Protein AF-A0AAP8GXK7-F1 (afdb_monomer)

Secondary structure (DSSP, 8-state):
----HHHHHHHHHHHHTTHHHHHHHHS---HHHHHHHHHHHHHHHHHHHHHHHHHHHHHT---HHHHHHHHHHTGGGGG-GGGTT--HHHHHHHHHHHHHHH-B-SSGGG-B---HHHHHHHHHHHHHHHHHHHHT--

Structure (mmCIF, N/CA/C/O backbone):
data_AF-A0AAP8GXK7-F1
#
_entry.id   AF-A0AAP8GXK7-F1
#
loop_
_atom_site.group_PDB
_atom_site.id
_atom_site.type_symbol
_atom_site.label_atom_id
_atom_site.label_alt_id
_atom_site.label_comp_id
_atom_site.label_asym_id
_atom_site.label_entity_id
_atom_site.label_seq_id
_atom_site.pdbx_PDB_ins_code
_atom_site.Cartn_x
_atom_site.Cartn_y
_atom_site.Cartn_z
_atom_site.occupancy
_atom_site.B_iso_or_equiv
_atom_site.auth_seq_id
_atom_site.auth_comp_id
_atom_site.auth_asym_id
_atom_site.auth_atom_id
_atom_site.pdbx_PDB_model_num
ATOM 1 N N . MET A 1 1 ? -23.892 -9.061 6.411 1.00 33.41 1 MET A N 1
ATOM 2 C CA . MET A 1 1 ? -24.312 -8.657 7.770 1.00 33.41 1 MET A CA 1
ATOM 3 C C . MET A 1 1 ? -23.427 -9.399 8.757 1.00 33.41 1 MET A C 1
ATOM 5 O O . MET A 1 1 ? -23.690 -10.559 9.032 1.00 33.41 1 MET A O 1
ATOM 9 N N . THR A 1 2 ? -22.329 -8.792 9.195 1.00 37.62 2 THR A N 1
ATOM 10 C CA . THR A 1 2 ? -21.413 -9.378 10.183 1.00 37.62 2 THR A CA 1
ATOM 11 C C . THR A 1 2 ? -21.809 -8.868 11.563 1.00 37.62 2 THR A C 1
ATOM 13 O O . THR A 1 2 ? -21.698 -7.685 11.871 1.00 37.62 2 THR A O 1
ATOM 16 N N . VAL A 1 3 ? -22.394 -9.767 12.348 1.00 37.69 3 VAL A N 1
ATOM 17 C CA . VAL A 1 3 ? -22.801 -9.541 13.736 1.00 37.69 3 VAL A CA 1
ATOM 18 C C . VAL A 1 3 ? -21.532 -9.379 14.594 1.00 37.69 3 VAL A C 1
ATOM 20 O O . VAL A 1 3 ? -20.541 -10.054 14.309 1.00 37.69 3 VAL A O 1
ATOM 23 N N . PRO A 1 4 ? -21.538 -8.509 15.623 1.00 46.59 4 PRO A N 1
ATOM 24 C CA . PRO A 1 4 ? -20.443 -8.296 16.577 1.00 46.59 4 PRO A CA 1
ATOM 25 C C . PRO A 1 4 ? -20.198 -9.560 17.422 1.00 46.59 4 PRO A C 1
ATOM 27 O O . PRO A 1 4 ? -20.654 -9.691 18.562 1.00 46.59 4 PRO A O 1
ATOM 30 N N . HIS A 1 5 ? -19.531 -10.543 16.822 1.00 49.50 5 HIS A N 1
ATOM 31 C CA . HIS A 1 5 ? -19.377 -11.873 17.400 1.00 49.50 5 HIS A CA 1
ATOM 32 C C . HIS A 1 5 ? -18.448 -11.898 18.620 1.00 49.50 5 HIS A C 1
ATOM 34 O O . HIS A 1 5 ? -18.656 -12.735 19.494 1.00 49.50 5 HIS A O 1
ATOM 40 N N . ASP A 1 6 ? -17.501 -10.963 18.734 1.00 57.75 6 ASP A N 1
ATOM 41 C CA . ASP A 1 6 ? -16.558 -10.954 19.858 1.00 57.75 6 ASP A CA 1
ATOM 42 C C . ASP A 1 6 ? -17.111 -10.295 21.122 1.00 57.75 6 ASP A C 1
ATOM 44 O O . ASP A 1 6 ? -16.936 -10.840 22.207 1.00 57.75 6 ASP A O 1
ATOM 48 N N . GLU A 1 7 ? -17.860 -9.192 21.016 1.00 55.50 7 GLU A N 1
ATOM 49 C CA . GLU A 1 7 ? -18.405 -8.500 22.199 1.00 55.50 7 GLU A CA 1
ATOM 50 C C . GLU A 1 7 ? -19.381 -9.404 22.968 1.00 55.50 7 GLU A C 1
ATOM 52 O O . GLU A 1 7 ? -19.301 -9.550 24.188 1.00 55.50 7 GLU A O 1
ATOM 57 N N . SER A 1 8 ? -20.272 -10.079 22.240 1.00 64.62 8 SER A N 1
ATOM 58 C CA . SER A 1 8 ? -21.253 -10.996 22.830 1.00 64.62 8 SER A CA 1
ATOM 59 C C . SER A 1 8 ? -20.602 -12.223 23.475 1.00 64.62 8 SER A C 1
ATOM 61 O O . SER A 1 8 ? -21.057 -12.678 24.526 1.00 64.62 8 SER A O 1
ATOM 63 N N . LYS A 1 9 ? -19.509 -12.732 22.897 1.00 72.19 9 LYS A N 1
ATOM 64 C CA . LYS A 1 9 ? -18.762 -13.877 23.426 1.00 72.19 9 LYS A CA 1
ATOM 65 C C . LYS A 1 9 ? -17.941 -13.500 24.659 1.00 72.19 9 LYS A C 1
ATOM 67 O O . LYS A 1 9 ? -17.952 -14.245 25.635 1.00 72.19 9 LYS A O 1
ATOM 72 N N . LEU A 1 10 ? -17.316 -12.322 24.655 1.00 63.78 10 LEU A N 1
ATOM 73 C CA . LEU A 1 10 ? -16.563 -11.791 25.792 1.00 63.78 10 LEU A CA 1
ATOM 74 C C . LEU A 1 10 ? -17.478 -11.539 27.000 1.00 63.78 10 LEU A C 1
ATOM 76 O O . LEU A 1 10 ? -17.169 -11.959 28.111 1.00 63.78 10 LEU A O 1
ATOM 80 N N . ILE A 1 11 ? -18.650 -10.934 26.773 1.00 67.44 11 ILE A N 1
ATOM 81 C CA . ILE A 1 11 ? -19.668 -10.729 27.817 1.00 67.44 11 ILE A CA 1
ATOM 82 C C . ILE A 1 11 ? -20.157 -12.070 28.374 1.00 67.44 11 ILE A C 1
ATOM 84 O O . ILE A 1 11 ? -20.397 -12.186 29.573 1.00 67.44 11 ILE A O 1
ATOM 88 N N . SER A 1 12 ? -20.311 -13.078 27.513 1.00 71.69 12 SER A N 1
ATOM 89 C CA . SER A 1 12 ? -20.772 -14.407 27.926 1.00 71.69 12 SER A CA 1
ATOM 90 C C . SER A 1 12 ? -19.728 -15.124 28.788 1.00 71.69 12 SER A C 1
ATOM 92 O O . SER A 1 12 ? -20.083 -15.633 29.844 1.00 71.69 12 SER A O 1
ATOM 94 N N . LEU A 1 13 ? -18.446 -15.069 28.408 1.00 70.06 13 LEU A N 1
ATOM 95 C CA . LEU A 1 13 ? -17.331 -15.624 29.188 1.00 70.06 13 LEU A CA 1
ATOM 96 C C . LEU A 1 13 ? -17.180 -14.944 30.556 1.00 70.06 13 LEU A C 1
ATOM 98 O O . LEU A 1 13 ? -16.986 -15.613 31.566 1.00 70.06 13 LEU A O 1
ATOM 102 N N . LEU A 1 14 ? -17.316 -13.617 30.615 1.00 65.38 14 LEU A N 1
ATOM 103 C CA . LEU A 1 14 ? -17.245 -12.875 31.879 1.00 65.38 14 LEU A CA 1
ATOM 104 C C . LEU A 1 14 ? -18.384 -13.249 32.841 1.00 65.38 14 LEU A C 1
ATOM 106 O O . LEU A 1 14 ? -18.179 -13.267 34.052 1.00 65.38 14 LEU A O 1
ATOM 110 N N . LYS A 1 15 ? -19.570 -13.569 32.308 1.00 63.38 15 LYS A N 1
ATOM 111 C CA . LYS A 1 15 ? -20.710 -14.069 33.093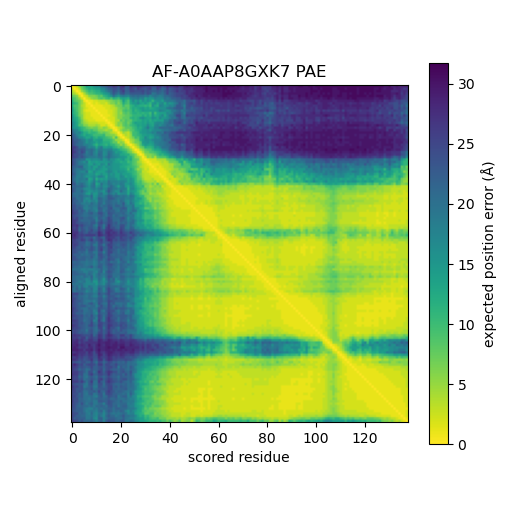 1.00 63.38 15 LYS A CA 1
ATOM 112 C C . LYS A 1 15 ? -20.542 -15.521 33.528 1.00 63.38 15 LYS A C 1
ATOM 114 O O . LYS A 1 15 ? -20.975 -15.868 34.616 1.00 63.38 15 LYS A O 1
ATOM 119 N N . GLU A 1 16 ? -19.932 -16.358 32.694 1.00 73.00 16 GLU A N 1
ATOM 120 C CA . GLU A 1 16 ? -19.723 -17.786 32.972 1.00 73.00 16 GLU A CA 1
ATOM 121 C C . GLU A 1 16 ? -18.735 -18.025 34.125 1.00 73.00 16 GLU A C 1
ATOM 123 O O . GLU A 1 16 ? -18.842 -19.019 34.838 1.00 73.00 16 GLU A O 1
ATOM 128 N N . HIS A 1 17 ? -17.806 -17.092 34.346 1.00 64.00 17 HIS A N 1
ATOM 129 C CA . HIS A 1 17 ? -16.792 -17.183 35.396 1.00 64.00 17 HIS A CA 1
ATOM 130 C C . HIS A 1 17 ? -17.134 -16.420 36.693 1.00 64.00 17 HIS A C 1
ATOM 132 O O . HIS A 1 17 ? -16.243 -16.251 37.518 1.00 64.00 17 HIS A O 1
ATOM 138 N N . ASP A 1 18 ? -18.369 -15.923 36.875 1.00 57.94 18 ASP A N 1
ATOM 139 C CA . ASP A 1 18 ? -18.784 -15.044 37.999 1.00 57.94 18 ASP A CA 1
ATOM 140 C C . ASP A 1 18 ? -17.946 -13.751 38.159 1.00 57.94 18 ASP A C 1
ATOM 142 O O . ASP A 1 18 ? -18.125 -12.963 39.087 1.00 57.94 18 ASP A O 1
ATOM 146 N N . LEU A 1 19 ? -17.074 -13.460 37.191 1.00 57.12 19 LEU A N 1
ATOM 147 C CA . LEU A 1 19 ? -16.217 -12.274 37.158 1.00 57.12 19 LEU A CA 1
ATOM 148 C C . LEU A 1 19 ? -16.994 -11.007 36.786 1.00 57.12 19 LEU A C 1
ATOM 150 O O . LEU A 1 19 ? -16.480 -9.901 36.944 1.00 57.12 19 LEU A O 1
ATOM 154 N N . PHE A 1 20 ? -18.221 -11.149 36.276 1.00 52.72 20 PHE A N 1
ATOM 155 C CA . PHE A 1 20 ? -19.040 -10.026 35.829 1.00 52.72 20 PHE A CA 1
ATOM 156 C C . PHE A 1 20 ? -19.353 -9.060 36.981 1.00 52.72 20 PHE A C 1
ATOM 158 O O . PHE A 1 20 ? -19.112 -7.863 36.844 1.00 52.72 20 PHE A O 1
ATOM 165 N N . ASP A 1 21 ? -19.810 -9.565 38.129 1.00 50.81 21 ASP A N 1
ATOM 166 C CA . ASP A 1 21 ? -20.178 -8.722 39.276 1.00 50.81 21 ASP A CA 1
ATOM 167 C C . ASP A 1 21 ? -18.958 -8.273 40.102 1.00 50.81 21 ASP A C 1
ATOM 169 O O . ASP A 1 21 ? -18.952 -7.169 40.653 1.00 50.81 21 ASP A O 1
ATOM 173 N N . GLU A 1 22 ? -17.893 -9.078 40.166 1.00 47.69 22 GLU A N 1
ATOM 174 C CA . GLU A 1 22 ? -16.693 -8.770 40.959 1.00 47.69 22 GLU A CA 1
ATOM 175 C C . GLU A 1 22 ? -15.770 -7.754 40.256 1.00 47.69 22 GLU A C 1
ATOM 177 O O . GLU A 1 22 ? -15.300 -6.800 40.891 1.00 47.69 22 GLU A O 1
ATOM 182 N N . CYS A 1 23 ? -15.593 -7.863 38.928 1.00 45.97 23 CYS A N 1
ATOM 183 C CA . CYS A 1 23 ? -14.858 -6.862 38.148 1.00 45.97 23 CYS A CA 1
ATOM 184 C C . CYS A 1 23 ? -15.602 -5.524 38.078 1.00 45.97 23 CYS A C 1
ATOM 186 O O . CYS A 1 23 ? -14.951 -4.486 38.159 1.00 45.97 23 CYS A O 1
ATOM 188 N N . LEU A 1 24 ? -16.938 -5.523 37.969 1.00 47.88 24 LEU A N 1
ATOM 189 C CA . LEU A 1 24 ? -17.732 -4.289 37.868 1.00 47.88 24 LEU A CA 1
ATOM 190 C C . LEU A 1 24 ? -17.866 -3.532 39.199 1.00 47.88 24 LEU A C 1
ATOM 192 O O . LEU A 1 24 ? -18.006 -2.306 39.181 1.00 47.88 24 LEU A O 1
ATOM 196 N N . ASN A 1 25 ? -17.793 -4.223 40.343 1.00 44.28 25 ASN A N 1
ATOM 197 C CA . ASN A 1 25 ? -17.862 -3.583 41.662 1.00 44.28 25 ASN A CA 1
ATOM 198 C C . ASN A 1 25 ? -16.543 -2.932 42.106 1.00 44.28 25 ASN A C 1
ATOM 200 O O . ASN A 1 25 ? -16.571 -1.995 42.904 1.00 44.28 25 ASN A O 1
ATOM 204 N N . THR A 1 26 ? -15.394 -3.385 41.596 1.00 47.19 26 THR A N 1
ATOM 205 C CA . THR A 1 26 ? -14.076 -2.836 41.973 1.00 47.19 26 THR A CA 1
ATOM 206 C C . THR A 1 26 ? -13.446 -1.951 40.902 1.00 47.19 26 THR A C 1
ATOM 208 O O . THR A 1 26 ? -12.696 -1.033 41.237 1.00 47.19 26 THR A O 1
ATOM 211 N N . VAL A 1 27 ? -13.794 -2.134 39.626 1.00 50.78 27 VAL A N 1
ATOM 212 C CA . VAL A 1 27 ? -13.364 -1.258 38.535 1.00 50.78 27 VAL A CA 1
ATOM 213 C C . VAL A 1 27 ? -14.572 -0.995 37.650 1.00 50.78 27 VAL A C 1
ATOM 215 O O . VAL A 1 27 ? -15.178 -1.904 37.100 1.00 50.78 27 VAL A O 1
ATOM 218 N N . ARG A 1 28 ? -14.950 0.274 37.505 1.00 49.94 28 ARG A N 1
ATOM 219 C CA . ARG A 1 28 ? -16.104 0.724 36.714 1.00 49.94 28 ARG A CA 1
ATOM 220 C C . ARG A 1 28 ? -15.845 0.511 35.209 1.00 49.94 28 ARG A C 1
ATOM 222 O O . ARG A 1 28 ? -15.672 1.471 34.467 1.00 49.94 28 ARG A O 1
ATOM 229 N N . ILE A 1 29 ? -15.768 -0.741 34.759 1.00 53.31 29 ILE A N 1
ATOM 230 C CA . ILE A 1 29 ? -15.559 -1.136 33.364 1.00 53.31 29 ILE A CA 1
ATOM 231 C C . ILE A 1 29 ? -16.904 -1.013 32.645 1.00 53.31 29 ILE A C 1
ATOM 233 O O . ILE A 1 29 ? -17.702 -1.942 32.570 1.00 53.31 29 ILE A O 1
ATOM 237 N N . GLY A 1 30 ? -17.209 0.198 32.184 1.00 57.41 30 GLY A N 1
ATOM 238 C CA . GLY A 1 30 ? -18.422 0.466 31.419 1.00 57.41 30 GLY A CA 1
ATOM 239 C C . GLY A 1 30 ? -18.375 -0.158 30.022 1.00 57.41 30 GLY A C 1
ATOM 240 O O . GLY A 1 30 ? -17.312 -0.449 29.478 1.00 57.41 30 GLY A O 1
ATOM 241 N N . LYS A 1 31 ? -19.545 -0.275 29.389 1.00 57.66 31 LYS A N 1
ATOM 242 C CA . LYS A 1 31 ? -19.684 -0.624 27.965 1.00 57.66 31 LYS A CA 1
ATOM 243 C C . LYS A 1 31 ? -18.800 0.245 27.052 1.00 57.66 31 LYS A C 1
ATOM 245 O O . LYS A 1 31 ? -18.304 -0.234 26.036 1.00 57.66 31 LYS A O 1
ATOM 250 N N . ASP A 1 32 ? -18.567 1.495 27.446 1.00 62.09 32 ASP A N 1
ATOM 251 C CA . ASP A 1 32 ? -17.690 2.427 26.737 1.00 62.09 32 ASP A CA 1
ATOM 252 C C . ASP A 1 32 ? -16.219 1.990 26.777 1.00 62.09 32 ASP A C 1
ATOM 254 O O . ASP A 1 32 ? -15.552 2.040 25.750 1.00 62.09 32 ASP A O 1
ATOM 258 N N . PHE A 1 33 ? -15.745 1.453 27.908 1.00 6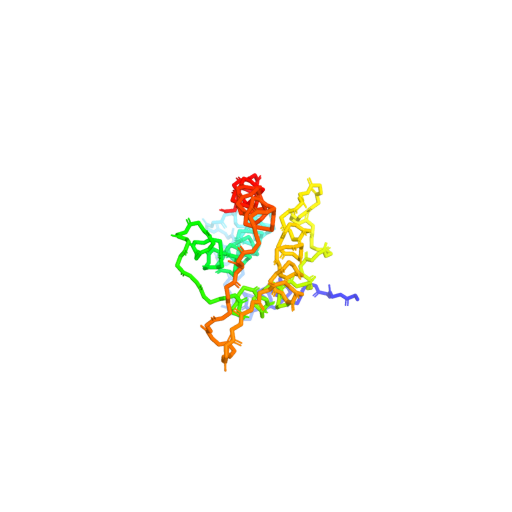4.88 33 PHE A N 1
ATOM 259 C CA . PHE A 1 33 ? -14.387 0.915 28.039 1.00 64.88 33 PHE A CA 1
ATOM 260 C C . PHE A 1 33 ? -14.180 -0.312 27.142 1.00 64.88 33 PHE A C 1
ATOM 262 O O . PHE A 1 33 ? -13.181 -0.404 26.435 1.00 64.88 33 PHE A O 1
ATOM 269 N N . ILE A 1 34 ? -15.154 -1.229 27.108 1.00 64.88 34 ILE A N 1
ATOM 270 C CA . ILE A 1 34 ? -15.099 -2.410 26.230 1.00 64.88 34 ILE A CA 1
ATOM 271 C C . ILE A 1 34 ? -15.124 -1.980 24.754 1.00 64.88 34 ILE A C 1
ATOM 273 O O . ILE A 1 34 ? -14.332 -2.466 23.953 1.00 64.88 34 ILE A O 1
ATOM 277 N N . SER A 1 35 ? -15.983 -1.025 24.389 1.00 63.69 35 SER A N 1
ATOM 278 C CA . SER A 1 35 ? -16.057 -0.467 23.029 1.00 63.69 35 SER A CA 1
A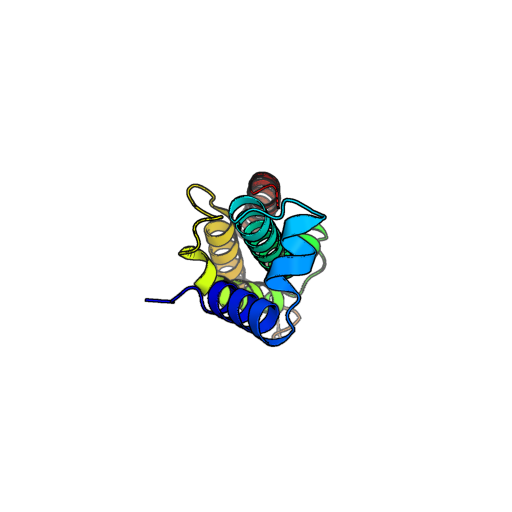TOM 279 C C . SER A 1 35 ? -14.760 0.229 22.603 1.00 63.69 35 SER A C 1
ATOM 281 O O . SER A 1 35 ? -14.347 0.120 21.446 1.00 63.69 35 SER A O 1
ATOM 283 N N . GLU A 1 36 ? -14.096 0.937 23.518 1.00 67.88 36 GLU A N 1
ATOM 284 C CA . GLU A 1 36 ? -12.785 1.542 23.278 1.00 67.88 36 GLU A CA 1
ATOM 285 C C . GLU A 1 36 ? -11.686 0.493 23.105 1.00 67.88 36 GLU A C 1
ATOM 287 O O . GLU A 1 36 ? -10.924 0.601 22.144 1.00 67.88 36 GLU A O 1
ATOM 292 N N . MET A 1 37 ? -11.649 -0.546 23.947 1.00 65.81 37 MET A N 1
ATOM 293 C CA . MET A 1 37 ? -10.705 -1.659 23.790 1.00 65.81 37 MET A CA 1
ATOM 294 C C . MET A 1 37 ? -10.873 -2.358 22.437 1.00 65.81 37 MET A C 1
ATOM 296 O O . MET A 1 37 ? -9.900 -2.499 21.705 1.00 65.81 37 MET A O 1
ATOM 300 N N . VAL A 1 38 ? -12.105 -2.703 22.043 1.00 67.69 38 VAL A N 1
ATOM 301 C CA . VAL A 1 38 ? -12.364 -3.361 20.747 1.00 67.69 38 VAL A CA 1
ATOM 302 C C . VAL A 1 38 ? -11.934 -2.476 19.571 1.00 67.69 38 VAL A C 1
ATOM 304 O O . VAL A 1 38 ? -11.363 -2.967 18.601 1.00 67.69 38 VAL A O 1
ATOM 307 N N . LYS A 1 39 ? -12.160 -1.157 19.640 1.00 70.19 39 LYS A N 1
ATOM 308 C CA . LYS A 1 39 ? -11.686 -0.223 18.601 1.00 70.19 39 LYS A CA 1
ATOM 309 C C . LYS A 1 39 ? -10.161 -0.125 18.553 1.00 70.19 39 LYS A C 1
ATOM 311 O O . LYS A 1 39 ? -9.612 0.066 17.470 1.00 70.19 39 LYS A O 1
ATOM 316 N N . GLN A 1 40 ? -9.487 -0.184 19.701 1.00 74.44 40 GLN A N 1
ATOM 317 C CA . GLN A 1 40 ? -8.024 -0.185 19.761 1.00 74.44 40 GLN A CA 1
ATOM 318 C C . GLN A 1 40 ? -7.450 -1.476 19.172 1.00 74.44 40 GLN A C 1
ATOM 320 O O . GLN A 1 40 ? -6.511 -1.399 18.382 1.00 74.44 40 GLN A O 1
ATOM 325 N N . ASP A 1 41 ? -8.060 -2.624 19.462 1.00 78.44 41 ASP A N 1
ATOM 326 C CA . ASP A 1 41 ? -7.660 -3.912 18.892 1.00 78.44 41 ASP A CA 1
ATOM 327 C C . ASP A 1 41 ? -7.879 -3.962 17.370 1.00 78.44 41 ASP A C 1
ATOM 329 O O . ASP A 1 41 ? -6.972 -4.350 16.638 1.00 78.44 41 ASP A O 1
ATOM 333 N N . GLU A 1 42 ? -9.021 -3.472 16.867 1.00 81.81 42 GLU A N 1
ATOM 334 C CA . GLU A 1 42 ? -9.306 -3.381 15.421 1.00 81.81 42 GLU A CA 1
ATOM 335 C C . GLU A 1 42 ? -8.283 -2.488 14.693 1.00 81.81 42 GLU A C 1
ATOM 337 O O . GLU A 1 42 ? -7.772 -2.838 13.626 1.00 81.81 42 GLU A O 1
ATOM 342 N N . LYS A 1 43 ? -7.944 -1.331 15.280 1.00 86.12 43 LYS A N 1
ATOM 343 C CA . LYS A 1 43 ? -6.909 -0.440 14.737 1.00 86.12 43 LYS A CA 1
ATOM 344 C C . LYS A 1 43 ? -5.539 -1.100 14.729 1.00 86.12 43 LYS A C 1
ATOM 346 O O . LYS A 1 43 ? -4.838 -0.991 13.727 1.00 86.12 43 LYS A O 1
ATOM 351 N N . LYS A 1 44 ? -5.176 -1.779 15.817 1.00 87.25 44 LYS A N 1
ATOM 352 C CA . LYS A 1 44 ? -3.905 -2.489 15.943 1.00 87.25 44 LYS A CA 1
ATOM 353 C C . LYS A 1 44 ? -3.790 -3.606 14.911 1.00 87.25 44 LYS A C 1
ATOM 355 O O . LYS A 1 44 ? -2.766 -3.709 14.252 1.00 87.25 44 LYS A O 1
ATOM 360 N N . GLU A 1 45 ? -4.844 -4.391 14.703 1.00 87.88 45 GLU A N 1
ATOM 361 C CA . GLU A 1 45 ? -4.836 -5.464 13.705 1.00 87.88 45 GLU A CA 1
ATOM 362 C C . GLU A 1 45 ? -4.630 -4.915 12.284 1.00 87.88 45 GLU A C 1
ATOM 364 O O . GLU A 1 45 ? -3.839 -5.450 11.504 1.00 87.88 45 GLU A O 1
ATOM 369 N N . ILE A 1 46 ? -5.312 -3.818 11.942 1.00 89.94 46 ILE A N 1
ATOM 370 C CA . ILE A 1 46 ? -5.144 -3.160 10.640 1.00 89.94 46 ILE A CA 1
ATOM 371 C C . ILE A 1 46 ? -3.755 -2.526 10.522 1.00 89.94 46 ILE A C 1
ATOM 373 O O . ILE A 1 46 ? -3.141 -2.624 9.458 1.00 89.94 46 ILE A O 1
ATOM 377 N N . HIS A 1 47 ? -3.240 -1.921 11.597 1.00 91.00 47 HIS A N 1
ATOM 378 C CA . HIS A 1 47 ? -1.870 -1.420 11.653 1.00 91.00 47 HIS A CA 1
ATOM 379 C C . HIS A 1 47 ? -0.881 -2.548 11.364 1.00 91.00 47 HIS A C 1
ATOM 381 O O . HIS A 1 47 ? -0.096 -2.422 10.436 1.00 91.00 47 HIS A O 1
ATOM 387 N N . ASP A 1 48 ? -0.951 -3.670 12.079 1.00 89.12 48 ASP A N 1
ATOM 388 C CA . ASP A 1 48 ? -0.014 -4.787 11.932 1.00 89.12 48 ASP A CA 1
ATOM 389 C C . ASP A 1 48 ? -0.027 -5.364 10.505 1.00 89.12 48 ASP A C 1
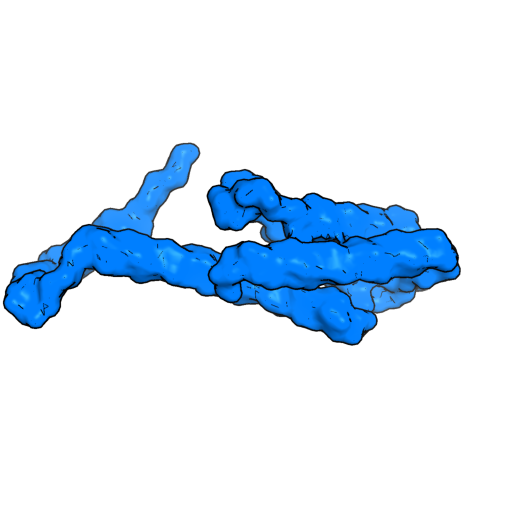ATOM 391 O O . ASP A 1 48 ? 1.030 -5.669 9.940 1.00 89.12 48 ASP A O 1
ATOM 395 N N . LYS A 1 49 ? -1.212 -5.450 9.882 1.00 87.56 49 LYS A N 1
ATOM 396 C CA . LYS A 1 49 ? -1.376 -5.890 8.485 1.00 87.56 49 LYS A CA 1
ATOM 397 C C . LYS A 1 49 ? -0.740 -4.925 7.485 1.00 87.56 49 LYS A C 1
ATOM 399 O O . LYS A 1 49 ? -0.060 -5.360 6.557 1.00 87.56 49 LYS A O 1
ATOM 404 N N . LEU A 1 50 ? -0.941 -3.620 7.663 1.00 92.88 50 LEU A N 1
ATOM 405 C CA . LEU A 1 50 ? -0.410 -2.600 6.756 1.00 92.88 50 LEU A CA 1
ATOM 406 C C . LEU A 1 50 ? 1.078 -2.332 6.982 1.00 92.88 50 LEU A C 1
ATOM 408 O O . LEU A 1 50 ? 1.831 -2.190 6.022 1.00 92.88 50 LEU A O 1
ATOM 412 N N . TYR A 1 51 ? 1.512 -2.267 8.238 1.00 92.12 51 TYR A N 1
ATOM 413 C CA . TYR A 1 51 ? 2.817 -1.761 8.652 1.00 92.12 51 TYR A CA 1
ATOM 414 C C . TYR A 1 51 ? 3.958 -2.459 7.924 1.00 92.12 51 TYR A C 1
ATOM 416 O O . TYR A 1 51 ? 4.871 -1.805 7.421 1.00 92.12 51 TYR A O 1
ATOM 424 N N . ARG A 1 52 ? 3.876 -3.788 7.797 1.00 89.69 52 ARG A N 1
ATOM 425 C CA . ARG A 1 52 ? 4.891 -4.568 7.090 1.00 89.69 52 ARG A CA 1
ATOM 426 C C . ARG A 1 52 ? 5.011 -4.149 5.624 1.00 89.69 52 ARG A C 1
ATOM 428 O O . ARG A 1 52 ? 6.123 -3.912 5.157 1.00 89.69 52 ARG A O 1
ATOM 435 N N . LEU A 1 53 ? 3.889 -4.027 4.916 1.00 93.38 53 LEU A N 1
ATOM 436 C CA . LEU A 1 53 ? 3.871 -3.606 3.515 1.00 93.38 53 LEU A CA 1
ATOM 437 C C . LEU A 1 53 ? 4.389 -2.171 3.362 1.00 93.38 53 LEU A C 1
ATOM 439 O O . LEU A 1 53 ? 5.240 -1.908 2.514 1.00 93.38 53 LEU A O 1
ATOM 443 N N . ILE A 1 54 ? 3.923 -1.253 4.209 1.00 94.50 54 ILE A N 1
ATOM 444 C CA . ILE A 1 54 ? 4.319 0.157 4.147 1.00 94.50 54 ILE A CA 1
ATOM 445 C C . ILE A 1 54 ? 5.807 0.332 4.455 1.00 94.50 54 ILE A C 1
ATOM 447 O O . ILE A 1 54 ? 6.486 1.060 3.738 1.00 94.50 54 ILE A O 1
ATOM 451 N N . SER A 1 55 ? 6.338 -0.371 5.457 1.00 92.06 55 SER A N 1
ATOM 452 C CA . SER A 1 55 ? 7.765 -0.342 5.799 1.00 92.06 55 SER A CA 1
ATOM 453 C C . SER A 1 55 ? 8.633 -0.820 4.634 1.00 92.06 55 SER A C 1
ATOM 455 O O . SER A 1 55 ? 9.649 -0.204 4.305 1.00 92.06 55 SER A O 1
ATOM 457 N N . ILE A 1 56 ? 8.197 -1.878 3.951 1.00 91.19 56 ILE A N 1
ATOM 458 C CA . ILE A 1 56 ? 8.870 -2.398 2.764 1.00 91.19 56 ILE A CA 1
ATOM 459 C C . ILE A 1 56 ? 8.853 -1.350 1.639 1.00 91.19 56 ILE A C 1
ATOM 461 O O . ILE A 1 56 ? 9.911 -1.016 1.100 1.00 91.19 56 ILE A O 1
ATOM 465 N N . ILE A 1 57 ? 7.692 -0.755 1.351 1.00 92.25 57 ILE A N 1
ATOM 466 C CA . ILE A 1 57 ? 7.534 0.315 0.354 1.00 92.25 57 ILE A CA 1
ATOM 467 C C . ILE A 1 57 ? 8.407 1.536 0.680 1.00 92.25 57 ILE A C 1
ATOM 469 O O . ILE A 1 57 ? 9.030 2.108 -0.219 1.00 92.25 57 ILE A O 1
ATOM 473 N N . GLU A 1 58 ? 8.477 1.941 1.947 1.00 91.25 58 GLU A N 1
ATOM 474 C CA . GLU A 1 58 ? 9.292 3.069 2.404 1.00 91.25 58 GLU A CA 1
ATOM 475 C C . GLU A 1 58 ? 10.790 2.769 2.242 1.00 91.25 58 GLU A C 1
ATOM 477 O O . GLU A 1 58 ? 11.533 3.618 1.751 1.00 91.25 58 GLU A O 1
ATOM 482 N N . SER A 1 59 ? 11.222 1.540 2.548 1.00 88.06 59 SER A N 1
ATOM 483 C CA . SER A 1 59 ? 12.627 1.124 2.438 1.00 88.06 59 SER A CA 1
ATOM 484 C C . SER A 1 59 ? 13.154 1.061 0.999 1.00 88.06 59 SER A C 1
ATOM 486 O O . SER A 1 59 ? 14.353 1.216 0.777 1.00 88.06 59 SER A O 1
ATOM 488 N N . GLY A 1 60 ? 12.282 0.820 0.012 1.00 81.31 60 GLY A N 1
ATOM 489 C CA . GLY A 1 60 ? 12.693 0.657 -1.388 1.00 81.31 60 GLY A CA 1
ATOM 490 C C . GLY A 1 60 ? 13.318 -0.690 -1.733 1.00 81.31 60 GLY A C 1
ATOM 491 O O . GLY A 1 60 ? 13.680 -0.893 -2.887 1.00 81.31 60 GLY A O 1
ATOM 492 N N . ASN A 1 61 ? 13.447 -1.602 -0.769 1.00 78.94 61 ASN A N 1
ATOM 493 C CA . ASN A 1 61 ? 13.988 -2.935 -0.995 1.00 78.94 61 ASN A CA 1
ATOM 494 C C . ASN A 1 61 ? 12.852 -3.961 -1.026 1.00 78.94 61 ASN A C 1
ATOM 496 O O . ASN A 1 61 ? 12.445 -4.481 0.015 1.00 78.94 61 ASN A O 1
ATOM 500 N N . TYR A 1 62 ? 12.317 -4.222 -2.216 1.00 80.12 62 TYR A N 1
ATOM 501 C CA . TYR A 1 62 ? 11.224 -5.170 -2.395 1.00 80.12 62 TYR A CA 1
ATOM 502 C C . TYR A 1 62 ? 11.216 -5.850 -3.747 1.00 80.12 62 TYR A C 1
ATOM 504 O O . TYR A 1 62 ? 11.703 -5.334 -4.750 1.00 80.12 62 TYR A O 1
ATOM 512 N N . ASP A 1 63 ? 10.558 -7.001 -3.744 1.00 85.69 63 ASP A N 1
ATOM 513 C CA . ASP A 1 63 ? 10.070 -7.654 -4.940 1.00 85.69 63 ASP A CA 1
ATOM 514 C C . ASP A 1 63 ? 8.727 -7.037 -5.353 1.00 85.69 63 ASP A C 1
ATOM 516 O O . ASP A 1 63 ? 7.801 -6.904 -4.547 1.00 85.69 63 ASP A O 1
ATOM 520 N N . THR A 1 64 ? 8.610 -6.676 -6.626 1.00 88.19 64 THR A N 1
ATOM 521 C CA . THR A 1 64 ? 7.374 -6.146 -7.201 1.00 88.19 64 THR A CA 1
ATOM 522 C C . THR A 1 64 ? 6.219 -7.147 -7.102 1.00 88.19 64 THR A C 1
ATOM 524 O O . THR A 1 64 ? 5.088 -6.734 -6.845 1.00 88.19 64 THR A O 1
ATOM 527 N N . TYR A 1 65 ? 6.487 -8.456 -7.194 1.00 88.44 65 TYR A N 1
ATOM 528 C CA . TYR A 1 65 ? 5.474 -9.498 -6.994 1.00 88.44 65 TYR A CA 1
ATOM 529 C C . TYR A 1 65 ? 4.919 -9.510 -5.564 1.00 88.44 65 TYR A C 1
ATOM 531 O O . TYR A 1 65 ? 3.713 -9.690 -5.364 1.00 88.44 65 TYR A O 1
ATOM 539 N N . TYR A 1 66 ? 5.775 -9.270 -4.566 1.00 90.06 66 TYR A N 1
ATOM 540 C CA . TYR A 1 66 ? 5.340 -9.160 -3.175 1.00 90.06 66 TYR A CA 1
ATOM 541 C C . TYR A 1 66 ? 4.379 -7.981 -2.988 1.00 90.06 66 TYR A C 1
ATOM 543 O O . TYR A 1 66 ? 3.335 -8.151 -2.364 1.00 90.06 66 TYR A O 1
ATOM 551 N N . ILE A 1 67 ? 4.683 -6.814 -3.572 1.00 91.50 67 ILE A N 1
ATOM 552 C CA . ILE A 1 67 ? 3.799 -5.640 -3.492 1.00 91.50 67 ILE A CA 1
ATOM 553 C C . ILE A 1 67 ? 2.439 -5.926 -4.133 1.00 91.50 67 ILE A C 1
ATOM 555 O O . ILE A 1 67 ? 1.413 -5.593 -3.546 1.00 91.50 67 ILE A O 1
ATOM 559 N N . VAL A 1 68 ? 2.423 -6.572 -5.304 1.00 92.19 68 VAL A N 1
ATOM 560 C CA . VAL A 1 68 ? 1.177 -6.951 -5.989 1.00 92.19 68 VAL A CA 1
ATOM 561 C C . VAL A 1 68 ? 0.335 -7.885 -5.121 1.00 92.19 68 VAL A C 1
ATOM 563 O O . VAL A 1 68 ? -0.843 -7.618 -4.907 1.00 92.19 68 VAL A O 1
ATOM 566 N N . SER A 1 69 ? 0.948 -8.941 -4.582 1.00 91.56 69 SER A N 1
ATOM 567 C CA . SER A 1 69 ? 0.245 -9.939 -3.767 1.00 91.56 69 SER A CA 1
ATOM 568 C C . SER A 1 69 ? -0.289 -9.332 -2.466 1.00 91.56 69 SER A C 1
ATOM 570 O O . SER A 1 69 ? -1.448 -9.522 -2.116 1.00 91.56 69 SER A O 1
ATOM 572 N N . ALA A 1 70 ? 0.531 -8.540 -1.773 1.00 92.12 70 ALA A N 1
ATOM 573 C CA . ALA A 1 70 ? 0.137 -7.905 -0.521 1.00 92.12 70 ALA A CA 1
ATOM 574 C C . ALA A 1 70 ? -0.960 -6.845 -0.720 1.00 92.12 70 ALA A C 1
ATOM 576 O O . ALA A 1 70 ? -1.817 -6.684 0.142 1.00 92.12 70 ALA A O 1
ATOM 577 N N . ALA A 1 71 ? -0.959 -6.116 -1.842 1.00 92.81 71 ALA A N 1
ATOM 578 C CA . ALA A 1 71 ? -2.026 -5.167 -2.151 1.00 92.81 71 ALA A CA 1
ATOM 579 C C . ALA A 1 71 ? -3.370 -5.874 -2.411 1.00 92.81 71 ALA A C 1
ATOM 581 O O . ALA A 1 71 ? -4.404 -5.380 -1.961 1.00 92.81 71 ALA A O 1
ATOM 582 N N . ASP A 1 72 ? -3.348 -7.030 -3.081 1.00 91.12 72 ASP A N 1
ATOM 583 C CA . ASP A 1 72 ? -4.533 -7.862 -3.336 1.00 91.12 72 ASP A CA 1
ATOM 584 C C . ASP A 1 72 ? -5.140 -8.397 -2.025 1.00 91.12 72 ASP A C 1
ATOM 586 O O . ASP A 1 72 ? -6.339 -8.264 -1.777 1.00 91.12 72 ASP A O 1
ATOM 590 N N . GLU A 1 73 ? -4.295 -8.873 -1.103 1.00 91.19 73 GLU A N 1
ATOM 591 C CA . GLU A 1 73 ? -4.715 -9.327 0.233 1.00 91.19 73 GLU A CA 1
ATOM 592 C C . GLU A 1 73 ? -5.418 -8.237 1.060 1.00 91.19 73 GLU A C 1
ATOM 594 O O . GLU A 1 73 ? -6.200 -8.547 1.960 1.00 91.19 73 GLU A O 1
ATOM 599 N N . LEU A 1 74 ? -5.169 -6.959 0.765 1.00 91.31 74 LEU A N 1
ATOM 600 C CA . LEU A 1 74 ? -5.764 -5.821 1.466 1.00 91.31 74 LEU A CA 1
ATOM 601 C C . LEU A 1 74 ? -7.038 -5.299 0.789 1.00 91.31 74 LEU A C 1
ATOM 603 O O . LEU A 1 74 ? -7.661 -4.372 1.312 1.00 91.31 74 LEU A O 1
ATOM 607 N N . GLU A 1 75 ? -7.472 -5.869 -0.340 1.00 87.38 75 GLU A N 1
ATOM 608 C CA . GLU A 1 75 ? -8.609 -5.338 -1.097 1.00 87.38 75 GLU A CA 1
ATOM 609 C C . GLU A 1 75 ? -9.905 -5.302 -0.270 1.00 87.38 75 GLU A C 1
ATOM 611 O O . GLU A 1 75 ? -10.670 -4.334 -0.334 1.00 87.38 75 GLU A O 1
ATOM 616 N N . TYR A 1 76 ? -10.119 -6.306 0.583 1.00 87.19 76 TYR A N 1
ATOM 617 C CA . TYR A 1 76 ? -11.300 -6.379 1.447 1.00 87.19 76 TYR A CA 1
ATOM 618 C C . TYR A 1 76 ? -11.412 -5.185 2.415 1.00 87.19 76 TYR A C 1
ATOM 620 O O . TYR A 1 76 ? -12.512 -4.843 2.859 1.00 87.19 76 TYR A O 1
ATOM 628 N N . LEU A 1 77 ? -10.295 -4.513 2.724 1.00 89.88 77 LEU A N 1
ATOM 629 C CA . LEU A 1 77 ? -10.264 -3.344 3.599 1.00 89.88 77 LEU A CA 1
ATOM 630 C C . LEU A 1 77 ? -10.808 -2.075 2.929 1.00 89.88 77 LEU A C 1
ATOM 632 O O . LEU A 1 77 ? -11.106 -1.119 3.641 1.00 89.88 77 LEU A O 1
ATOM 636 N N . LYS A 1 78 ? -11.015 -2.049 1.601 1.00 86.19 78 LYS A N 1
ATOM 637 C CA . LYS A 1 78 ? -11.551 -0.869 0.885 1.00 86.19 78 LYS A CA 1
ATOM 638 C C . LYS A 1 78 ? -12.910 -0.415 1.430 1.00 86.19 78 LYS A C 1
ATOM 640 O O . LYS A 1 78 ? -13.206 0.776 1.440 1.00 86.19 78 LYS A O 1
ATOM 645 N N . ALA A 1 79 ? -13.730 -1.348 1.914 1.00 85.94 79 ALA A N 1
ATOM 646 C CA . ALA A 1 79 ? -15.033 -1.048 2.511 1.00 85.94 79 ALA A CA 1
ATOM 647 C C . ALA A 1 79 ? -14.957 -0.669 4.005 1.00 85.94 79 ALA A C 1
ATOM 649 O O . ALA A 1 79 ? -15.974 -0.334 4.617 1.00 85.94 79 ALA A O 1
ATOM 650 N N . HIS A 1 80 ? -13.775 -0.746 4.621 1.00 90.25 80 HIS A N 1
ATOM 651 C CA . HIS A 1 80 ? -13.613 -0.572 6.055 1.00 90.25 80 HIS A CA 1
ATOM 652 C C . HIS A 1 80 ? -13.650 0.910 6.457 1.00 90.25 80 HIS A C 1
ATOM 654 O O . HIS A 1 80 ? -12.981 1.761 5.873 1.00 90.25 80 HIS A O 1
ATOM 660 N N . ARG A 1 81 ? -14.403 1.228 7.520 1.00 88.69 81 ARG A N 1
ATOM 661 C CA . ARG A 1 81 ? -14.674 2.611 7.971 1.00 88.69 81 ARG A CA 1
ATOM 662 C C . ARG A 1 81 ? -13.426 3.445 8.283 1.00 88.69 81 ARG A C 1
ATOM 664 O O . ARG A 1 81 ? -13.487 4.666 8.189 1.00 88.69 81 ARG A O 1
ATOM 671 N N . ILE A 1 82 ? -12.324 2.794 8.662 1.00 88.62 82 ILE A N 1
ATOM 672 C CA . ILE A 1 82 ? -11.039 3.447 8.967 1.00 88.62 82 ILE A CA 1
ATOM 673 C C . ILE A 1 82 ? -10.465 4.164 7.739 1.00 88.62 82 ILE A C 1
ATOM 675 O O . ILE A 1 82 ? -9.834 5.201 7.897 1.00 88.62 82 ILE A O 1
ATOM 679 N N . PHE A 1 83 ? -10.746 3.679 6.527 1.00 90.56 83 PHE A N 1
ATOM 680 C CA . PHE A 1 83 ? -10.256 4.283 5.284 1.00 90.56 83 PHE A CA 1
ATOM 681 C C . PHE A 1 83 ? -11.228 5.310 4.689 1.00 90.56 83 PHE A C 1
ATOM 683 O O . PHE A 1 83 ? -11.055 5.749 3.555 1.00 90.56 83 PHE A O 1
ATOM 690 N N . LYS A 1 84 ? -12.276 5.717 5.417 1.00 89.12 84 LYS A N 1
ATOM 691 C CA . LYS A 1 84 ? -13.241 6.693 4.899 1.00 89.12 84 LYS A CA 1
ATOM 692 C C . LYS A 1 84 ? -12.548 8.033 4.620 1.00 89.12 84 LYS A C 1
ATOM 694 O O . LYS A 1 84 ? -12.166 8.735 5.550 1.00 89.12 84 LYS A O 1
ATOM 699 N N . GLY A 1 85 ? -12.466 8.406 3.342 1.00 88.12 85 GLY A N 1
ATOM 700 C CA . GLY A 1 85 ? -11.805 9.640 2.899 1.00 88.12 85 GLY A CA 1
ATOM 701 C C . GLY A 1 85 ? -10.274 9.566 2.899 1.00 88.12 85 GLY A C 1
ATOM 702 O O . GLY A 1 85 ? -9.628 10.608 2.938 1.00 88.12 85 GLY A O 1
ATOM 703 N N . ASN A 1 86 ? -9.709 8.357 2.895 1.00 93.56 86 ASN A N 1
ATOM 704 C CA . ASN A 1 86 ? -8.279 8.101 2.788 1.00 93.56 86 ASN A CA 1
ATOM 705 C C . ASN A 1 86 ? -7.996 7.277 1.526 1.00 93.56 86 ASN A C 1
ATOM 707 O O . ASN A 1 86 ? -8.672 6.280 1.272 1.00 93.56 86 ASN A O 1
ATOM 711 N N . ASP A 1 87 ? -6.975 7.669 0.767 1.00 95.00 87 ASP A N 1
ATOM 712 C CA . ASP A 1 87 ? -6.688 7.086 -0.550 1.00 95.00 87 ASP A CA 1
ATOM 713 C C . ASP A 1 87 ? -5.587 6.008 -0.509 1.00 95.00 87 ASP A C 1
ATOM 715 O O . ASP A 1 87 ? -5.102 5.574 -1.554 1.00 95.00 87 ASP A O 1
ATOM 719 N N . LEU A 1 88 ? -5.186 5.530 0.679 1.00 95.94 88 LEU A N 1
ATOM 720 C CA . LEU A 1 88 ? -4.086 4.568 0.831 1.00 95.94 88 LEU A CA 1
ATOM 721 C C . LEU A 1 88 ? -4.271 3.322 -0.042 1.00 95.94 88 LEU A C 1
ATOM 723 O O . LEU A 1 88 ? -3.380 2.957 -0.806 1.00 95.94 88 LEU A O 1
ATOM 727 N N . LEU A 1 89 ? -5.435 2.676 0.064 1.00 94.88 89 LEU A N 1
ATOM 728 C CA . LEU A 1 89 ? -5.724 1.441 -0.669 1.00 94.88 89 LEU A CA 1
ATOM 729 C C . LEU A 1 89 ? -5.853 1.686 -2.179 1.00 94.88 89 LEU A C 1
ATOM 731 O O . LEU A 1 89 ? -5.547 0.798 -2.969 1.00 94.88 89 LEU A O 1
ATOM 735 N N . TYR A 1 90 ? -6.253 2.893 -2.586 1.00 95.19 90 TYR A N 1
ATOM 736 C CA . TYR A 1 90 ? -6.269 3.294 -3.992 1.00 95.19 90 TYR A CA 1
ATOM 737 C C . TYR A 1 90 ? -4.847 3.433 -4.552 1.00 95.19 90 TYR A C 1
ATOM 739 O O . TYR A 1 90 ? -4.553 2.927 -5.640 1.00 95.19 90 TYR A O 1
ATOM 747 N N . TYR A 1 91 ? -3.940 4.073 -3.810 1.00 97.62 91 TYR A N 1
ATOM 748 C CA . TYR A 1 91 ? -2.548 4.193 -4.239 1.00 97.62 91 TYR A CA 1
ATOM 749 C C . TYR A 1 91 ? -1.812 2.851 -4.222 1.00 97.62 91 TYR A C 1
ATOM 751 O O . TYR A 1 91 ? -1.016 2.599 -5.126 1.00 97.62 91 TYR A O 1
ATOM 759 N N . LEU A 1 92 ? -2.102 1.971 -3.257 1.00 96.62 92 LEU A N 1
ATOM 760 C CA . LEU A 1 92 ? -1.568 0.605 -3.229 1.00 96.62 92 LEU A CA 1
ATOM 761 C C . LEU A 1 92 ? -2.011 -0.211 -4.453 1.00 96.62 92 LEU A C 1
ATOM 763 O O . LEU A 1 92 ? -1.166 -0.820 -5.104 1.00 96.62 92 LEU A O 1
ATOM 767 N N . ASP A 1 93 ? -3.297 -0.164 -4.817 1.00 95.75 93 ASP A N 1
ATOM 768 C CA . ASP A 1 93 ? -3.822 -0.810 -6.034 1.00 95.75 93 ASP A CA 1
ATOM 769 C C . ASP A 1 93 ? -3.165 -0.221 -7.298 1.00 95.75 93 ASP A C 1
ATOM 771 O O . ASP A 1 93 ? -2.696 -0.944 -8.176 1.00 95.75 93 ASP A O 1
ATOM 775 N N . SER A 1 94 ? -3.019 1.105 -7.359 1.00 96.75 94 SER A N 1
ATOM 776 C CA . SER A 1 94 ? -2.344 1.781 -8.476 1.00 96.75 94 SER A CA 1
ATOM 777 C C . SER A 1 94 ? -0.877 1.358 -8.617 1.00 96.75 94 SER A C 1
ATOM 779 O O . SER A 1 94 ? -0.407 1.118 -9.731 1.00 96.75 94 SER A O 1
ATOM 781 N N . LEU A 1 95 ? -0.158 1.224 -7.498 1.00 95.88 95 LEU A N 1
ATOM 782 C CA . LEU A 1 95 ? 1.230 0.765 -7.476 1.00 95.88 95 LEU A CA 1
ATOM 783 C C . LEU A 1 95 ? 1.342 -0.705 -7.901 1.00 95.88 95 LEU A C 1
ATOM 785 O O . LEU A 1 95 ? 2.192 -1.045 -8.723 1.00 95.88 95 LEU A O 1
ATOM 789 N N . ALA A 1 96 ? 0.455 -1.566 -7.400 1.00 95.06 96 ALA A N 1
ATOM 790 C CA . ALA A 1 96 ? 0.390 -2.966 -7.802 1.00 95.06 96 ALA A CA 1
ATOM 791 C C . ALA A 1 96 ? 0.137 -3.107 -9.312 1.00 95.06 96 ALA A C 1
ATOM 793 O O . ALA A 1 96 ? 0.850 -3.842 -9.996 1.00 95.06 96 ALA A O 1
ATOM 794 N N . ARG A 1 97 ? -0.812 -2.349 -9.871 1.00 95.06 97 ARG A N 1
ATOM 795 C CA . ARG A 1 97 ? -1.088 -2.337 -11.318 1.00 95.06 97 ARG A CA 1
ATOM 796 C C . ARG A 1 97 ? 0.103 -1.861 -12.136 1.00 95.06 97 ARG A C 1
ATOM 798 O O . ARG A 1 97 ? 0.404 -2.464 -13.165 1.00 95.06 97 ARG A O 1
ATOM 805 N N . LEU A 1 98 ? 0.788 -0.810 -11.682 1.00 95.44 98 LEU A N 1
ATOM 806 C CA . LEU A 1 98 ? 1.994 -0.306 -12.336 1.00 95.44 98 LEU A CA 1
ATOM 807 C C . LEU A 1 98 ? 3.041 -1.420 -12.464 1.00 95.44 98 LEU A C 1
ATOM 809 O O . LEU A 1 98 ? 3.558 -1.662 -13.554 1.00 95.44 98 LEU A O 1
ATOM 813 N N . TYR A 1 99 ? 3.296 -2.151 -11.380 1.00 93.38 99 TYR A N 1
ATOM 814 C CA . TYR A 1 99 ? 4.226 -3.274 -11.402 1.00 93.38 99 TYR A CA 1
ATOM 815 C C . TYR A 1 99 ? 3.734 -4.452 -12.244 1.00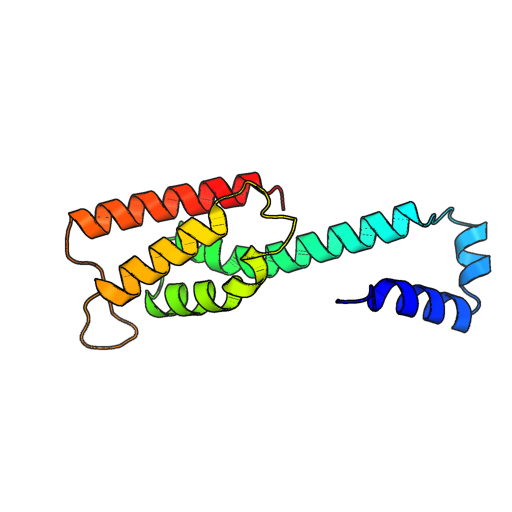 93.38 99 TYR A C 1
ATOM 817 O O . TYR A 1 99 ? 4.501 -4.995 -13.035 1.00 93.38 99 TYR A O 1
ATOM 825 N N . ALA A 1 100 ? 2.464 -4.837 -12.123 1.00 91.06 100 ALA A N 1
ATOM 826 C CA . ALA A 1 100 ? 1.912 -5.974 -12.853 1.00 91.06 100 ALA A CA 1
ATOM 827 C C . ALA A 1 100 ? 1.982 -5.792 -14.380 1.00 91.06 100 ALA A C 1
ATOM 829 O O . ALA A 1 100 ? 2.186 -6.767 -15.103 1.00 91.06 100 ALA A O 1
ATOM 830 N N . ILE A 1 101 ? 1.820 -4.553 -14.858 1.00 91.31 101 ILE A N 1
ATOM 831 C CA . ILE A 1 101 ? 1.768 -4.228 -16.287 1.00 91.31 101 ILE A CA 1
ATOM 832 C C . ILE A 1 101 ? 3.156 -3.911 -16.851 1.00 91.31 101 ILE A C 1
ATOM 834 O O . ILE A 1 101 ? 3.478 -4.361 -17.948 1.00 91.31 101 ILE A O 1
ATOM 838 N N . PHE A 1 102 ? 3.962 -3.125 -16.131 1.00 91.50 102 PHE A N 1
ATOM 839 C CA . PHE A 1 102 ? 5.165 -2.503 -16.698 1.00 91.50 102 PHE A CA 1
ATOM 840 C C . PHE A 1 102 ? 6.485 -3.034 -16.130 1.00 91.50 102 PHE A C 1
ATOM 842 O O . PHE A 1 102 ? 7.543 -2.669 -16.642 1.00 91.50 102 PHE A O 1
ATOM 849 N N . ALA A 1 103 ? 6.473 -3.863 -15.080 1.00 87.31 103 ALA A N 1
ATOM 850 C CA . ALA A 1 103 ? 7.714 -4.424 -14.557 1.00 87.31 103 ALA A CA 1
ATOM 851 C C . ALA A 1 103 ? 8.204 -5.582 -15.441 1.00 87.31 103 ALA A C 1
ATOM 853 O O . ALA A 1 103 ? 7.491 -6.554 -15.698 1.00 87.31 103 ALA A O 1
ATOM 854 N N . GLU A 1 104 ? 9.460 -5.495 -15.867 1.00 81.75 104 GLU A N 1
ATOM 855 C CA . GLU A 1 104 ? 10.101 -6.453 -16.762 1.00 81.75 104 GLU A CA 1
ATOM 856 C C . GLU A 1 104 ? 11.169 -7.262 -16.028 1.00 81.75 104 GLU A C 1
ATOM 858 O O . GLU A 1 104 ? 11.946 -6.720 -15.243 1.00 81.75 104 GLU A O 1
ATOM 863 N N . GLY A 1 105 ? 11.276 -8.554 -16.332 1.00 75.19 105 GLY A N 1
ATOM 864 C CA . GLY A 1 105 ? 12.311 -9.421 -15.775 1.00 75.19 105 GLY A CA 1
ATOM 865 C C . GLY A 1 105 ? 12.186 -10.855 -16.277 1.00 75.19 105 GLY A C 1
ATOM 866 O O . GLY A 1 105 ? 11.098 -11.309 -16.626 1.00 75.19 105 GLY A O 1
ATOM 867 N N . ASN A 1 106 ? 13.308 -11.578 -16.298 1.00 66.38 106 ASN A N 1
ATOM 868 C CA . ASN A 1 106 ? 13.364 -12.964 -16.784 1.00 66.38 106 ASN A CA 1
ATOM 869 C C . ASN A 1 106 ? 12.853 -13.992 -15.755 1.00 66.38 106 ASN A C 1
ATOM 871 O O . ASN A 1 106 ? 1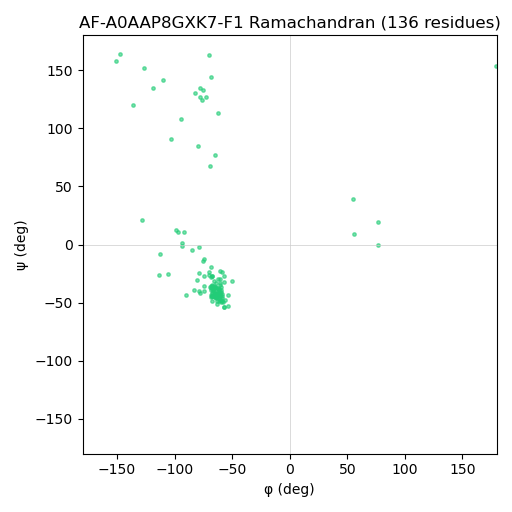2.822 -15.187 -16.036 1.00 66.38 106 ASN A O 1
ATOM 875 N N . ASN A 1 107 ? 12.464 -13.545 -14.561 1.00 64.69 107 ASN A N 1
ATOM 876 C CA . ASN A 1 107 ? 11.843 -14.354 -13.518 1.00 64.69 107 ASN A CA 1
ATOM 877 C C . ASN A 1 107 ? 10.847 -13.500 -12.709 1.00 64.69 107 ASN A C 1
ATOM 879 O O . ASN A 1 107 ? 10.844 -12.273 -12.799 1.00 64.69 107 ASN A O 1
ATOM 883 N N . MET A 1 108 ? 9.966 -14.156 -11.951 1.00 59.47 108 MET A N 1
ATOM 884 C CA . MET A 1 108 ? 8.876 -13.496 -11.216 1.00 59.47 108 MET A CA 1
ATOM 885 C C . MET A 1 108 ? 9.379 -12.569 -10.096 1.00 59.47 108 MET A C 1
ATOM 887 O O . MET A 1 108 ? 8.761 -11.541 -9.860 1.00 59.47 108 MET A O 1
ATOM 891 N N . PHE A 1 109 ? 10.523 -12.906 -9.490 1.00 58.84 109 PHE A N 1
ATOM 892 C CA . PHE A 1 109 ? 11.105 -12.239 -8.314 1.00 58.84 109 PHE A CA 1
ATOM 893 C C . PHE A 1 109 ? 12.125 -11.132 -8.647 1.00 58.84 109 PHE A C 1
ATOM 895 O O . PHE A 1 109 ? 12.755 -10.566 -7.758 1.00 58.84 109 PHE A O 1
ATOM 902 N N . GLY A 1 110 ? 12.359 -10.866 -9.935 1.00 63.88 110 GLY A N 1
ATOM 903 C CA . GLY A 1 110 ? 13.367 -9.918 -10.424 1.00 63.88 110 GLY A CA 1
ATOM 904 C C . GLY A 1 110 ? 12.801 -8.912 -11.417 1.00 63.88 110 GLY A C 1
ATOM 905 O O . GLY A 1 110 ? 13.547 -8.371 -12.234 1.00 63.88 110 GLY A O 1
ATOM 906 N N . ARG A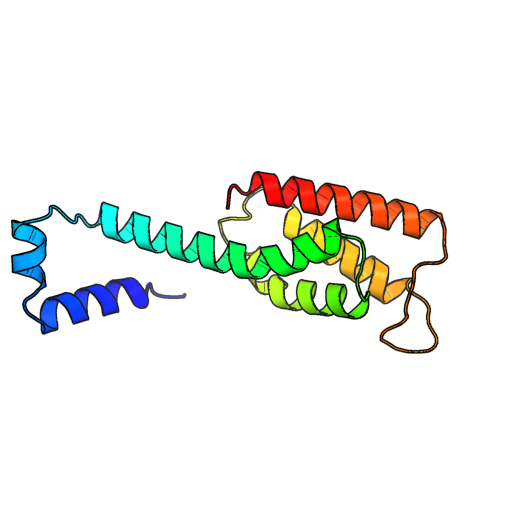 1 111 ? 11.478 -8.705 -11.401 1.00 77.75 111 ARG A N 1
ATOM 907 C CA . ARG A 1 111 ? 10.826 -7.736 -12.279 1.00 77.75 111 ARG A CA 1
ATOM 908 C C . ARG A 1 111 ? 11.054 -6.325 -11.759 1.00 77.75 111 ARG A C 1
ATOM 910 O O . ARG A 1 111 ? 10.702 -6.022 -10.620 1.00 77.75 111 ARG A O 1
ATOM 917 N N . ILE A 1 112 ? 11.599 -5.469 -12.616 1.00 83.25 112 ILE A N 1
ATOM 918 C CA . ILE A 1 112 ? 11.886 -4.064 -12.318 1.00 83.25 112 ILE A CA 1
ATOM 919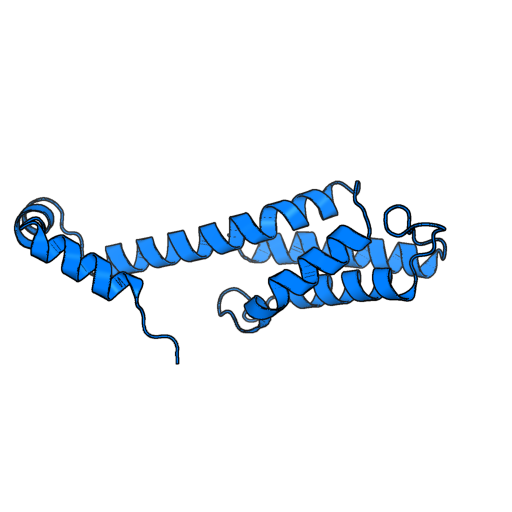 C C . ILE A 1 112 ? 11.261 -3.153 -13.370 1.00 83.25 112 ILE A C 1
ATOM 921 O O . ILE A 1 112 ? 11.094 -3.536 -14.529 1.00 83.25 112 ILE A O 1
ATOM 925 N N . LEU A 1 113 ? 10.935 -1.926 -12.973 1.00 88.19 113 LEU A N 1
ATOM 926 C CA . LEU A 1 113 ? 10.589 -0.872 -13.922 1.00 88.19 113 LEU A CA 1
ATOM 927 C C . LEU A 1 113 ? 11.872 -0.370 -14.591 1.00 88.19 113 LEU A C 1
ATOM 929 O O . LEU A 1 113 ? 12.865 -0.114 -13.911 1.00 88.19 113 LEU A O 1
ATOM 933 N N . LYS A 1 114 ? 11.847 -0.234 -15.918 1.00 87.31 114 LYS A N 1
ATOM 934 C CA . LYS A 1 114 ? 12.966 0.318 -16.704 1.00 87.31 114 LYS A CA 1
ATOM 935 C C . LYS A 1 114 ? 12.635 1.648 -17.369 1.00 87.31 114 LYS A C 1
ATOM 937 O O . LYS A 1 114 ? 13.539 2.426 -17.647 1.00 87.31 114 LYS A O 1
ATOM 942 N N . ASP A 1 115 ? 11.354 1.882 -17.636 1.00 90.94 115 ASP A N 1
ATOM 943 C CA . ASP A 1 115 ? 10.863 3.121 -18.223 1.00 90.94 115 ASP A CA 1
ATOM 944 C C . ASP A 1 115 ? 10.908 4.257 -17.190 1.00 90.94 115 ASP A C 1
ATOM 946 O O . ASP A 1 115 ? 10.392 4.123 -16.077 1.00 90.94 115 ASP A O 1
ATOM 950 N N . GLU A 1 116 ? 11.538 5.373 -17.558 1.00 91.88 116 GLU A N 1
ATOM 951 C CA . GLU A 1 116 ? 11.771 6.502 -16.655 1.00 91.88 116 GLU A CA 1
ATOM 952 C C . GLU A 1 116 ? 10.466 7.171 -16.196 1.00 91.88 116 GLU A C 1
ATOM 954 O O . GLU A 1 116 ? 10.340 7.537 -15.027 1.00 91.88 116 GLU A O 1
ATOM 959 N N . GLU A 1 117 ? 9.458 7.264 -17.067 1.00 95.12 117 GLU A N 1
ATOM 960 C CA . GLU A 1 117 ? 8.141 7.803 -16.717 1.00 95.12 117 GLU A CA 1
ATOM 961 C C . GLU A 1 117 ? 7.457 6.903 -15.679 1.00 95.12 117 GLU A C 1
ATOM 963 O O . GLU A 1 117 ? 6.882 7.388 -14.699 1.00 95.12 117 GLU A O 1
ATOM 968 N N . LYS A 1 118 ? 7.559 5.579 -15.845 1.00 95.12 118 LYS A N 1
ATOM 969 C CA . LYS A 1 118 ? 7.000 4.611 -14.887 1.00 95.12 118 LYS A CA 1
ATOM 970 C C . LYS A 1 118 ? 7.744 4.617 -13.560 1.00 95.12 118 LYS A C 1
ATOM 972 O O . LYS A 1 118 ? 7.101 4.520 -12.519 1.00 95.12 118 LYS A O 1
ATOM 977 N N . ILE A 1 119 ? 9.061 4.799 -13.569 1.00 93.25 119 ILE A N 1
ATOM 978 C CA . ILE A 1 119 ? 9.855 4.968 -12.343 1.00 93.25 119 ILE A CA 1
ATOM 979 C C . ILE A 1 119 ? 9.430 6.242 -11.596 1.00 93.25 119 ILE A C 1
ATOM 981 O O . ILE A 1 119 ? 9.262 6.221 -10.377 1.00 93.25 119 ILE A O 1
ATOM 985 N N . GLN A 1 120 ? 9.181 7.347 -12.303 1.00 95.75 120 GLN A N 1
ATOM 986 C CA . GLN A 1 120 ? 8.682 8.573 -11.673 1.00 95.75 120 GL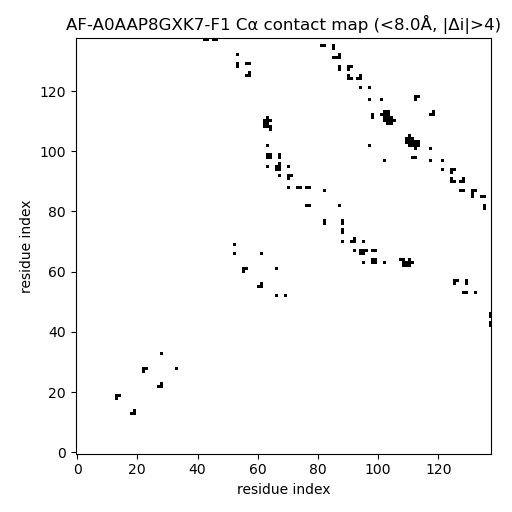N A CA 1
ATOM 987 C C . GLN A 1 120 ? 7.275 8.392 -11.085 1.00 95.75 120 GLN A C 1
ATOM 989 O O . GLN A 1 120 ? 7.017 8.841 -9.964 1.00 95.75 120 GLN A O 1
ATOM 994 N N . GLN A 1 121 ? 6.380 7.703 -11.802 1.00 96.38 121 GLN A N 1
ATOM 995 C CA . GLN A 1 121 ? 5.043 7.347 -11.304 1.00 96.38 121 GLN A CA 1
ATOM 996 C C . GLN A 1 121 ? 5.128 6.479 -10.049 1.00 96.38 121 GLN A C 1
ATOM 998 O O . GLN A 1 121 ? 4.444 6.748 -9.063 1.00 96.38 121 GLN A O 1
ATOM 1003 N N . GLU A 1 122 ? 6.005 5.481 -10.055 1.00 95.75 122 GLU A N 1
ATOM 1004 C CA . GLU A 1 122 ? 6.275 4.624 -8.906 1.00 95.75 122 GLU A CA 1
ATOM 1005 C C . GLU A 1 122 ? 6.731 5.436 -7.693 1.00 95.75 122 GLU A C 1
ATOM 1007 O O . GLU A 1 122 ? 6.152 5.328 -6.610 1.00 95.75 122 GLU A O 1
ATOM 1012 N N . THR A 1 123 ? 7.706 6.321 -7.887 1.00 95.25 123 THR A N 1
ATOM 1013 C CA . THR A 1 123 ? 8.262 7.132 -6.804 1.00 95.25 123 THR A CA 1
ATOM 1014 C C . THR A 1 123 ? 7.212 8.083 -6.230 1.00 95.25 123 THR A C 1
ATOM 1016 O O . THR A 1 123 ? 7.180 8.317 -5.018 1.00 95.25 123 THR A O 1
ATOM 1019 N N . TYR A 1 124 ? 6.334 8.627 -7.075 1.00 97.00 124 TYR A N 1
ATOM 1020 C CA . TYR A 1 124 ? 5.191 9.425 -6.638 1.00 97.00 124 TYR A CA 1
ATOM 1021 C C . TYR A 1 124 ? 4.206 8.595 -5.802 1.00 97.00 124 TYR A C 1
ATOM 1023 O O . TYR A 1 124 ? 3.885 8.983 -4.677 1.00 97.00 124 TYR A O 1
ATOM 1031 N N . LEU A 1 125 ? 3.786 7.432 -6.305 1.00 97.69 125 LEU A N 1
ATOM 1032 C CA . LEU A 1 125 ? 2.834 6.554 -5.622 1.00 97.69 125 LEU A CA 1
ATOM 1033 C C . LEU A 1 125 ? 3.347 6.127 -4.247 1.00 97.69 125 LEU A C 1
ATOM 1035 O O . LEU A 1 125 ? 2.617 6.215 -3.264 1.00 97.69 125 LEU A O 1
ATOM 1039 N N . ARG A 1 126 ? 4.622 5.741 -4.141 1.00 96.19 126 ARG A N 1
ATOM 1040 C CA . ARG A 1 126 ? 5.235 5.349 -2.862 1.00 96.19 126 ARG A CA 1
ATOM 1041 C C . ARG A 1 126 ? 5.193 6.464 -1.823 1.00 96.19 126 ARG A C 1
ATOM 1043 O O . ARG A 1 126 ? 4.909 6.204 -0.655 1.00 96.19 126 ARG A O 1
ATOM 1050 N N . LYS A 1 127 ? 5.441 7.710 -2.238 1.00 96.75 127 LYS A N 1
ATOM 1051 C CA . LYS A 1 127 ? 5.358 8.875 -1.346 1.00 96.75 127 LYS A CA 1
ATOM 1052 C C . LYS A 1 127 ? 3.930 9.111 -0.862 1.00 96.75 127 LYS A C 1
ATOM 1054 O O . LYS A 1 127 ? 3.730 9.328 0.333 1.00 96.75 127 LYS A O 1
ATOM 1059 N N . GLU A 1 128 ? 2.948 9.045 -1.759 1.00 98.06 128 GLU A N 1
ATOM 1060 C CA . GLU A 1 128 ? 1.543 9.230 -1.384 1.00 98.06 128 GLU A CA 1
ATOM 1061 C C . GLU A 1 128 ? 1.029 8.084 -0.500 1.00 98.06 128 GLU A C 1
ATOM 1063 O O . GLU A 1 128 ? 0.333 8.352 0.473 1.00 98.06 128 GLU A O 1
ATOM 1068 N N . ILE A 1 129 ? 1.466 6.839 -0.721 1.00 97.31 129 ILE A N 1
ATOM 1069 C CA . ILE A 1 129 ? 1.171 5.690 0.156 1.00 97.31 129 ILE A CA 1
ATOM 1070 C C . ILE A 1 129 ? 1.641 5.957 1.590 1.00 97.31 129 ILE A C 1
ATOM 1072 O O . ILE A 1 129 ? 0.851 5.882 2.530 1.00 97.31 129 ILE A O 1
ATOM 1076 N N . VAL A 1 130 ? 2.913 6.321 1.779 1.00 95.88 130 VAL A N 1
ATOM 1077 C CA . VAL A 1 130 ? 3.462 6.585 3.123 1.00 95.88 130 VAL A CA 1
ATOM 1078 C C . VAL A 1 130 ? 2.738 7.757 3.795 1.00 95.88 130 VAL A C 1
ATOM 1080 O O . VAL A 1 130 ? 2.477 7.737 5.000 1.00 95.88 130 VAL A O 1
ATOM 1083 N N . LYS A 1 131 ? 2.384 8.786 3.023 1.00 96.62 131 LYS A N 1
ATOM 1084 C CA . LYS A 1 131 ? 1.645 9.957 3.503 1.00 96.62 131 LYS A CA 1
ATOM 1085 C C . LYS A 1 131 ? 0.215 9.609 3.918 1.00 96.62 131 LYS A C 1
ATOM 1087 O O . LYS A 1 131 ? -0.192 10.000 5.010 1.00 96.62 131 LYS A O 1
ATOM 1092 N N . GLU A 1 132 ? -0.536 8.884 3.093 1.00 95.69 132 GLU A N 1
ATOM 1093 C CA . GLU A 1 132 ? -1.899 8.454 3.422 1.00 95.69 132 GLU A CA 1
ATOM 1094 C C . GLU A 1 132 ? -1.914 7.493 4.609 1.00 95.69 132 GLU A C 1
ATOM 1096 O O . GLU A 1 132 ? -2.780 7.620 5.471 1.00 95.69 132 GLU A O 1
ATOM 1101 N N . TYR A 1 133 ? -0.924 6.605 4.722 1.00 94.94 133 TYR A N 1
ATOM 1102 C CA . TYR A 1 133 ? -0.780 5.735 5.886 1.00 94.94 133 TYR A CA 1
ATOM 1103 C C . TYR A 1 133 ? -0.620 6.537 7.184 1.00 94.94 133 TYR A C 1
ATOM 1105 O O . TYR A 1 133 ? -1.352 6.316 8.147 1.00 94.94 133 TYR A O 1
ATOM 1113 N N . LYS A 1 134 ? 0.265 7.543 7.192 1.00 93.25 134 LYS A N 1
ATOM 1114 C CA . LYS A 1 134 ? 0.477 8.418 8.360 1.00 93.25 134 LYS A CA 1
ATOM 1115 C C . LYS A 1 134 ? -0.786 9.192 8.763 1.00 93.25 134 LYS A C 1
ATOM 1117 O O . LYS A 1 134 ? -0.971 9.467 9.945 1.00 93.25 134 LYS A O 1
ATOM 1122 N N . LYS A 1 135 ? -1.674 9.518 7.815 1.00 93.69 135 LYS A N 1
ATOM 1123 C CA . LYS A 1 135 ? -2.954 10.195 8.101 1.00 93.69 135 LYS A CA 1
ATOM 1124 C C . LYS A 1 135 ? -3.966 9.314 8.831 1.00 93.69 135 LYS A C 1
ATOM 1126 O O . LYS A 1 135 ? -4.849 9.861 9.485 1.00 93.69 135 LYS A O 1
ATOM 1131 N N . LEU A 1 136 ? -3.859 7.987 8.730 1.00 88.12 136 LEU A N 1
ATOM 1132 C CA . LEU A 1 136 ? -4.800 7.079 9.391 1.00 88.12 136 LEU A CA 1
ATOM 1133 C C . LEU A 1 136 ? -4.668 7.109 10.923 1.00 88.12 136 LEU A C 1
ATOM 1135 O O . LEU A 1 136 ? -5.614 6.730 11.613 1.00 88.12 136 LEU A O 1
ATOM 1139 N N . GLY A 1 137 ? -3.534 7.589 11.456 1.00 83.06 137 GLY A N 1
ATOM 1140 C CA . GLY A 1 137 ? -3.309 7.700 12.901 1.00 83.06 137 GLY A CA 1
ATOM 1141 C C . GLY A 1 137 ? -3.505 6.365 13.626 1.00 83.06 137 GLY A C 1
ATOM 1142 O O . GLY A 1 137 ? -4.154 6.330 14.677 1.00 83.06 137 GLY A O 1
ATOM 1143 N N . LEU A 1 138 ? -3.038 5.285 12.987 1.00 81.06 138 LEU A N 1
ATOM 1144 C CA . LEU A 1 138 ? -3.097 3.906 13.468 1.00 81.06 138 LEU A CA 1
ATOM 1145 C C . LEU A 1 138 ? -1.920 3.588 14.376 1.00 81.06 138 LEU A C 1
ATOM 1147 O O . LEU A 1 138 ? -0.777 3.869 13.949 1.00 81.06 138 LEU A O 1
#

Mean predicted aligned error: 11.67 Å

Solvent-accessible surface area (backbone atoms only — not comparable to full-atom values): 7927 Å² total; per-residue (Å²): 137,86,71,75,65,62,64,60,49,52,55,49,52,34,54,73,66,61,44,48,67,59,48,48,75,77,41,86,72,43,74,65,52,55,54,49,51,53,52,51,50,54,39,48,55,52,36,63,66,44,47,61,56,52,52,36,59,72,68,68,70,72,41,46,53,56,50,33,53,57,39,59,75,47,54,79,53,74,81,37,75,85,46,69,96,52,57,33,69,58,36,39,48,52,47,23,49,50,37,74,74,58,36,50,53,100,47,77,77,60,33,41,70,78,52,67,68,57,45,52,51,49,57,50,36,50,53,50,32,57,50,39,52,62,69,60,74,103

Foldseek 3Di:
DDDPVVVVVVQVVCVVVVVVVVVCVVPVCDPVNVVVVVVVVVVVVVCVLVVVLLVCLVVVDAFLLVLLVSLVVCPVCPPPPLCVVFCLSVLSNVLNVLQVPAFDDPDRRRTHHDDPVSVVSSVVSSVSNNVSVVVSVD

Radius of gyration: 20.72 Å; Cα contacts (8 Å, |Δi|>4): 104; chains: 1; bounding box: 38×28×60 Å

pLDDT: mean 80.21, std 16.73, range [33.41, 98.06]

Organism: Bacillus mycoides (NCBI:txid1405)

Sequence (138 aa):
MTVPHDESKLISLLKEHDLFDECLNTVRIGKDFISEMVKQDEKKEIHDKLYRLISIIESGNYDTYYIVSAADELEYLKAHRIFKGNDLLYYLDSLARLYAIFAEGNNMFGRILKDEEKIQQETYLRKEIVKEYKKLGL